Protein AF-A0A9Q1FWW4-F1 (afdb_monomer_lite)

pLDDT: mean 77.22, std 14.92, range [33.72, 97.06]

Foldseek 3Di:
DDPPDPDDPVVVLVVVVVVVVVCCVVCCVPHVPDDPDPVVVVVVVVVVVVVLVVVLVLLLLVVQDVCSLDPNPDDVVVVVVVVVVSVVVVVVLCPDPVSVCVSQNPLQGWDADPVVRDIDHHCSVVDPSSNVDPPPPPDPPDDDPVRVVVVVVVVVCCVPVVPDPCPVVVVVVVVVVVVD

Organism: Synaphobranchus kaupii (NCBI:txid118154)

InterPro domains:
  IPR027806 Harbinger transposase-derived nuclease domain [PF13359] (46-91)

Structure (mmCIF, N/CA/C/O backbone):
data_AF-A0A9Q1FWW4-F1
#
_entry.id   AF-A0A9Q1FWW4-F1
#
loop_
_atom_site.group_PDB
_atom_site.id
_atom_site.type_symbol
_atom_site.label_atom_id
_atom_site.label_alt_id
_atom_site.label_comp_id
_atom_site.label_asym_id
_atom_site.label_entity_id
_atom_site.label_seq_id
_atom_site.pdbx_PDB_ins_code
_atom_site.Cartn_x
_atom_site.Cartn_y
_atom_site.Cartn_z
_atom_site.occupancy
_atom_site.B_iso_or_equiv
_atom_site.auth_seq_id
_atom_site.auth_comp_id
_atom_site.auth_asym_id
_atom_site.auth_atom_id
_atom_site.pdbx_PDB_model_num
ATOM 1 N N . MET A 1 1 ? -33.427 4.296 -0.528 1.00 38.09 1 MET A N 1
ATOM 2 C CA . MET A 1 1 ? -33.878 2.890 -0.579 1.00 38.09 1 MET A CA 1
ATOM 3 C C . MET A 1 1 ? -33.812 2.357 0.836 1.00 38.09 1 MET A C 1
ATOM 5 O O . MET A 1 1 ? -32.730 2.026 1.298 1.00 38.09 1 MET A O 1
ATOM 9 N N . GLU A 1 2 ? -34.942 2.409 1.535 1.00 44.31 2 GLU A N 1
ATOM 10 C CA . GLU A 1 2 ? -35.113 1.896 2.896 1.00 44.31 2 GLU A CA 1
ATOM 11 C C . GLU A 1 2 ? -35.183 0.366 2.791 1.00 44.31 2 GLU A C 1
ATOM 13 O O . GLU A 1 2 ? -36.072 -0.167 2.124 1.00 44.31 2 GLU A O 1
ATOM 18 N N . TYR A 1 3 ? -34.219 -0.360 3.360 1.00 51.00 3 TYR A N 1
ATOM 19 C CA . TYR A 1 3 ? -34.360 -1.809 3.466 1.00 51.00 3 TYR A CA 1
ATOM 20 C C . TYR A 1 3 ? -35.488 -2.077 4.461 1.00 51.00 3 TYR A C 1
ATOM 22 O O . TYR A 1 3 ? -35.358 -1.833 5.659 1.00 51.00 3 TYR A O 1
ATOM 30 N N . MET A 1 4 ? -36.626 -2.545 3.948 1.00 48.25 4 MET A N 1
ATOM 31 C CA . MET A 1 4 ? -37.790 -2.910 4.747 1.00 48.25 4 MET A CA 1
ATOM 32 C C . MET A 1 4 ? -37.489 -4.232 5.462 1.00 48.25 4 MET A C 1
ATOM 34 O O . MET A 1 4 ? -37.920 -5.310 5.049 1.00 48.25 4 MET A O 1
ATOM 38 N N . PHE A 1 5 ? -36.663 -4.173 6.506 1.00 56.81 5 PHE A N 1
ATOM 39 C CA . PHE A 1 5 ? -36.435 -5.316 7.374 1.00 56.81 5 PHE A CA 1
ATOM 40 C C . PHE A 1 5 ? -37.799 -5.749 7.922 1.00 56.81 5 PHE A C 1
ATOM 42 O O . PHE A 1 5 ? -38.520 -4.949 8.515 1.00 56.81 5 PHE A O 1
ATOM 49 N N . ARG A 1 6 ? -38.173 -7.020 7.727 1.00 69.31 6 ARG A N 1
ATOM 50 C CA . ARG A 1 6 ? -39.436 -7.607 8.226 1.00 69.31 6 ARG A CA 1
ATOM 51 C C . ARG A 1 6 ? -39.466 -7.755 9.759 1.00 69.31 6 ARG A C 1
ATOM 53 O O . ARG A 1 6 ? -40.138 -8.627 10.296 1.00 69.31 6 ARG A O 1
ATOM 60 N N . VAL A 1 7 ? -38.680 -6.948 10.464 1.00 68.75 7 VAL A N 1
ATOM 61 C CA . VAL A 1 7 ? -38.359 -7.062 11.881 1.00 68.75 7 VAL A CA 1
ATOM 62 C C . VAL A 1 7 ? -38.308 -5.650 12.460 1.00 68.75 7 VAL A C 1
ATOM 64 O O . VAL A 1 7 ? -37.803 -4.729 11.820 1.00 68.75 7 VAL A O 1
ATOM 67 N N . SER A 1 8 ? -38.847 -5.460 13.666 1.00 74.62 8 SER A N 1
ATOM 68 C CA . SER A 1 8 ? -38.884 -4.136 14.297 1.00 74.62 8 SER A CA 1
ATOM 69 C C . SER A 1 8 ? -37.469 -3.583 14.530 1.00 74.62 8 SER A C 1
ATOM 71 O O . SER A 1 8 ? -36.550 -4.337 14.858 1.00 74.62 8 SER A O 1
ATOM 73 N N . ARG A 1 9 ? -37.292 -2.255 14.442 1.00 65.81 9 ARG A N 1
ATOM 74 C CA . ARG A 1 9 ? -36.001 -1.582 14.722 1.00 65.81 9 ARG A CA 1
ATOM 75 C C . ARG A 1 9 ? -35.434 -1.961 16.097 1.00 65.81 9 ARG A C 1
ATOM 77 O O . ARG A 1 9 ? -34.230 -2.141 16.250 1.00 65.81 9 ARG A O 1
ATOM 84 N N . HIS A 1 10 ? -36.310 -2.151 17.082 1.00 71.06 10 HIS A N 1
ATOM 85 C CA . HIS A 1 10 ? -35.933 -2.547 18.437 1.00 71.06 10 HIS A CA 1
ATOM 86 C C . HIS A 1 10 ? -35.372 -3.978 18.492 1.00 71.06 10 HIS A C 1
ATOM 88 O O . HIS A 1 10 ? -34.353 -4.236 19.130 1.00 71.06 10 HIS A O 1
ATOM 94 N N . SER A 1 11 ? -36.003 -4.909 17.775 1.00 75.31 11 SER A N 1
ATOM 95 C CA . SER A 1 11 ? -35.532 -6.290 17.642 1.00 75.31 11 SER A CA 1
ATOM 96 C C . SER A 1 11 ? -34.210 -6.366 16.873 1.00 75.31 11 SER A C 1
ATOM 98 O O . SER A 1 11 ? -33.318 -7.102 17.281 1.00 75.31 11 SER A O 1
ATOM 100 N N . ILE A 1 12 ? -34.047 -5.562 15.817 1.00 73.44 12 ILE A N 1
ATOM 101 C CA . ILE A 1 12 ? -32.782 -5.459 15.072 1.00 73.44 12 ILE A CA 1
ATOM 102 C C . ILE A 1 12 ? -31.656 -4.991 15.996 1.00 73.44 12 ILE A C 1
ATOM 104 O O . ILE A 1 12 ? -30.593 -5.603 16.009 1.00 73.44 12 ILE A O 1
ATOM 108 N N . SER A 1 13 ? -31.900 -3.963 16.814 1.00 74.31 13 SER A N 1
ATOM 109 C CA . SER A 1 13 ? -30.914 -3.466 17.781 1.00 74.31 13 SER A CA 1
ATOM 110 C C . SER A 1 13 ? -30.439 -4.567 18.739 1.00 74.31 13 SER A C 1
ATOM 112 O O . SER A 1 13 ? -29.235 -4.766 18.910 1.00 74.31 13 SER A O 1
ATOM 114 N N . LYS A 1 14 ? -31.368 -5.365 19.289 1.00 76.56 14 LYS A N 1
ATOM 115 C CA . LYS A 1 14 ? -31.018 -6.508 20.151 1.00 76.56 14 LYS A CA 1
ATOM 116 C C . LYS A 1 14 ? -30.206 -7.571 19.413 1.00 76.56 14 LYS A C 1
ATOM 118 O O . LYS A 1 14 ? -29.163 -7.976 19.917 1.00 76.56 14 LYS A O 1
ATOM 123 N N . ILE A 1 15 ? -30.641 -7.970 18.217 1.00 81.69 15 ILE A N 1
ATOM 124 C CA . ILE A 1 15 ? -29.955 -8.987 17.406 1.00 81.69 15 ILE A CA 1
ATOM 125 C C . ILE A 1 15 ? -28.525 -8.544 17.081 1.00 81.69 15 ILE A C 1
ATOM 127 O O . ILE A 1 15 ? -27.586 -9.317 17.264 1.00 81.69 15 ILE A O 1
ATOM 131 N N . VAL A 1 16 ? -28.335 -7.296 16.640 1.00 77.88 16 VAL A N 1
ATOM 132 C CA . VAL A 1 16 ? -27.003 -6.754 16.333 1.00 77.88 16 VAL A CA 1
ATOM 133 C C . VAL A 1 16 ? -26.121 -6.743 17.580 1.00 77.88 16 VAL A C 1
ATOM 135 O O . VAL A 1 16 ? -24.959 -7.146 17.500 1.00 77.88 16 VAL A O 1
ATOM 138 N N . LEU A 1 17 ? -26.654 -6.336 18.737 1.00 76.00 17 LEU A N 1
ATOM 139 C CA . LEU A 1 17 ? -25.887 -6.291 19.981 1.00 76.00 17 LEU A CA 1
ATOM 140 C C . LEU A 1 17 ? -25.474 -7.693 20.451 1.00 76.00 17 LEU A C 1
ATOM 142 O O . LEU A 1 17 ? -24.321 -7.901 20.828 1.00 76.00 17 LEU A O 1
ATOM 146 N N . GLU A 1 18 ? -26.392 -8.658 20.425 1.00 84.75 18 GLU A N 1
ATOM 147 C CA . GLU A 1 18 ? -26.121 -10.044 20.822 1.00 84.75 18 GLU A CA 1
ATOM 148 C C . GLU A 1 18 ? -25.120 -10.714 19.882 1.00 84.75 18 GLU A C 1
ATOM 150 O O . GLU A 1 18 ? -24.143 -11.309 20.342 1.00 84.75 18 GLU A O 1
ATOM 155 N N . THR A 1 19 ? -25.299 -10.532 18.573 1.00 86.25 19 THR A N 1
ATOM 156 C CA . THR A 1 19 ? -24.385 -11.066 17.557 1.00 86.25 19 THR A CA 1
ATOM 157 C C . THR A 1 19 ? -22.999 -10.442 17.694 1.00 86.25 19 THR A C 1
ATOM 159 O O . THR A 1 19 ? -22.005 -11.160 17.688 1.00 86.25 19 THR A O 1
ATOM 162 N N . SER A 1 20 ? -22.906 -9.124 17.906 1.00 80.38 20 SER A N 1
ATOM 163 C CA . SER A 1 20 ? -21.616 -8.445 18.103 1.00 80.38 20 SER A CA 1
ATOM 164 C C . SER A 1 20 ? -20.902 -8.933 19.364 1.00 80.38 20 SER A C 1
ATOM 166 O O . SER A 1 20 ? -19.697 -9.170 19.332 1.00 80.38 20 SER A O 1
ATOM 168 N N . LYS A 1 21 ? -21.633 -9.151 20.468 1.00 80.50 21 LYS A N 1
ATOM 169 C CA . LYS A 1 21 ? -21.075 -9.728 21.703 1.00 80.50 21 LYS A CA 1
ATOM 170 C C . LYS A 1 21 ? -20.579 -11.159 21.494 1.00 80.50 21 LYS A C 1
ATOM 172 O O . LYS A 1 21 ? -19.512 -11.506 21.998 1.00 80.50 21 LYS A O 1
ATOM 177 N N . ALA A 1 22 ? -21.340 -11.983 20.775 1.00 86.44 22 ALA A N 1
ATOM 178 C CA . ALA A 1 22 ? -20.964 -13.361 20.466 1.00 86.44 22 ALA A CA 1
ATOM 179 C C . ALA A 1 22 ? -19.718 -13.417 19.567 1.00 86.44 22 ALA A C 1
ATOM 181 O O . ALA A 1 22 ? -18.782 -14.164 19.859 1.00 86.44 22 ALA A O 1
ATOM 182 N N . LEU A 1 23 ? -19.670 -12.571 18.533 1.00 83.50 23 LEU A N 1
ATOM 183 C CA . LEU A 1 23 ? -18.508 -12.417 17.659 1.00 83.50 23 LEU A CA 1
ATOM 184 C C . LEU A 1 23 ? -17.279 -11.960 18.441 1.00 83.50 23 LEU A C 1
ATOM 186 O O . LEU A 1 23 ? -16.222 -12.566 18.304 1.00 83.50 23 LEU A O 1
ATOM 190 N N . TYR A 1 24 ? -17.417 -10.946 19.299 1.00 81.75 24 TYR A N 1
ATOM 191 C CA . TYR A 1 24 ? -16.313 -10.464 20.126 1.00 81.75 24 TYR A CA 1
ATOM 192 C C . TYR A 1 24 ? -15.762 -11.580 21.016 1.00 81.75 24 TYR A C 1
ATOM 194 O O . TYR A 1 24 ? -14.574 -11.865 20.965 1.00 81.75 24 TYR A O 1
ATOM 202 N N . LYS A 1 25 ? -16.615 -12.285 21.766 1.00 84.25 25 LYS A N 1
ATOM 203 C CA . LYS A 1 25 ? -16.169 -13.395 22.626 1.00 84.25 25 LYS A CA 1
ATOM 204 C C . LYS A 1 25 ? -15.450 -14.503 21.856 1.00 84.25 25 LYS A C 1
ATOM 206 O O . LYS A 1 25 ? -14.500 -15.070 22.378 1.00 84.25 25 LYS A O 1
ATOM 211 N N . SER A 1 26 ? -15.916 -14.810 20.647 1.00 87.38 26 SER A N 1
ATOM 212 C CA . SER A 1 26 ? -15.386 -15.924 19.853 1.00 87.38 26 SER A CA 1
ATOM 213 C C . SER A 1 26 ? -14.097 -15.561 19.115 1.00 87.38 26 SER A C 1
ATOM 215 O O . SER A 1 26 ? -13.232 -16.410 18.958 1.00 87.38 26 SER A O 1
ATOM 217 N N . LEU A 1 27 ? -13.964 -14.314 18.651 1.00 85.88 27 LEU A N 1
ATOM 218 C CA . LEU A 1 27 ? -12.875 -13.890 17.762 1.00 85.88 27 LEU A CA 1
ATOM 219 C C . LEU A 1 27 ? -11.818 -13.016 18.448 1.00 85.88 27 LEU A C 1
ATOM 221 O O . LEU A 1 27 ? -10.748 -12.805 17.878 1.00 85.88 27 LEU A O 1
ATOM 225 N N . GLN A 1 28 ? -12.081 -12.487 19.645 1.00 81.19 28 GLN A N 1
ATOM 226 C CA . GLN A 1 28 ? -11.128 -11.642 20.375 1.00 81.19 28 GLN A CA 1
ATOM 227 C C . GLN A 1 28 ? -9.791 -12.320 20.706 1.00 81.19 28 GLN A C 1
ATOM 229 O O . GLN A 1 28 ? -8.770 -11.653 20.519 1.00 81.19 28 GLN A O 1
ATOM 234 N N . PRO A 1 29 ? -9.738 -13.606 21.099 1.00 79.75 29 PRO A N 1
ATOM 235 C CA . PRO A 1 29 ? -8.467 -14.262 21.405 1.00 79.75 29 PRO A CA 1
ATOM 236 C C . PRO A 1 29 ? -7.539 -14.386 20.190 1.00 79.75 29 PRO A C 1
ATOM 238 O O . PRO A 1 29 ? -6.329 -14.193 20.318 1.00 79.75 29 PRO A O 1
ATOM 241 N N . ASP A 1 30 ? -8.110 -14.655 19.013 1.00 80.44 30 ASP A N 1
ATOM 242 C CA . ASP A 1 30 ? -7.349 -15.049 17.823 1.00 80.44 30 ASP A CA 1
ATOM 243 C C . ASP A 1 30 ? -7.172 -13.907 16.808 1.00 80.44 30 ASP A C 1
ATOM 245 O O . ASP A 1 30 ? -6.113 -13.790 16.190 1.00 80.44 30 ASP A O 1
ATOM 249 N N . TYR A 1 31 ? -8.179 -13.038 16.647 1.00 72.56 31 TYR A N 1
ATOM 250 C CA . TYR A 1 31 ? -8.254 -12.082 15.530 1.00 72.56 31 TYR A CA 1
ATOM 251 C C . TYR A 1 31 ? -8.536 -10.627 15.929 1.00 72.56 31 TYR A C 1
ATOM 253 O O . TYR A 1 31 ? -8.164 -9.723 15.183 1.00 72.56 31 TYR A O 1
ATOM 261 N N . LEU A 1 32 ? -9.181 -10.371 17.074 1.00 72.94 32 LEU A N 1
ATOM 262 C CA . LEU A 1 32 ? -9.525 -9.015 17.539 1.00 72.94 32 LEU A CA 1
ATOM 263 C C . LEU A 1 32 ? -8.763 -8.628 18.812 1.00 72.94 32 LEU A C 1
ATOM 265 O O . LEU A 1 32 ? -9.333 -8.010 19.713 1.00 72.94 32 LEU A O 1
ATOM 269 N N . LYS A 1 33 ? -7.475 -8.982 18.901 1.00 74.81 33 LYS A N 1
ATOM 270 C CA . LYS A 1 33 ? -6.611 -8.490 19.981 1.00 74.81 33 LYS A CA 1
ATOM 271 C C . LYS A 1 33 ? -6.560 -6.968 19.910 1.00 74.81 33 LYS A C 1
ATOM 273 O O . LYS A 1 33 ? -5.981 -6.407 18.983 1.00 74.81 33 LYS A O 1
ATOM 278 N N . VAL A 1 34 ? -7.203 -6.316 20.873 1.00 75.25 34 VAL A N 1
ATOM 279 C CA . VAL A 1 34 ? -7.144 -4.863 21.026 1.00 75.25 34 VAL A CA 1
ATOM 280 C C . VAL A 1 34 ? -5.778 -4.544 21.627 1.00 75.25 34 VAL A C 1
ATOM 282 O O . VAL A 1 34 ? -5.499 -5.045 22.719 1.00 75.25 34 VAL A O 1
ATOM 285 N N . PRO A 1 35 ? -4.928 -3.767 20.937 1.00 82.62 35 PRO A N 1
ATOM 286 C CA . PRO A 1 35 ? -3.658 -3.345 21.500 1.00 82.62 35 PRO A CA 1
ATOM 287 C C . PRO A 1 35 ? -3.915 -2.588 22.805 1.00 82.62 35 PRO A C 1
ATOM 289 O O . PRO A 1 35 ? -4.723 -1.657 22.843 1.00 82.62 35 PRO A O 1
ATOM 292 N N . SER A 1 36 ? -3.276 -3.017 23.887 1.00 81.44 36 SER A N 1
ATOM 293 C CA . SER A 1 36 ? -3.460 -2.414 25.213 1.00 81.44 36 SER A CA 1
ATOM 294 C C . SER A 1 36 ? -2.360 -1.412 25.546 1.00 81.44 36 SER A C 1
ATOM 296 O O . SER A 1 36 ? -2.483 -0.658 26.506 1.00 81.44 36 SER A O 1
ATOM 298 N N . THR A 1 37 ? -1.295 -1.381 24.741 1.00 88.62 37 THR A N 1
ATOM 299 C CA . THR A 1 37 ? -0.149 -0.490 24.928 1.00 88.62 37 THR A CA 1
ATOM 300 C C . THR A 1 37 ? 0.072 0.393 23.705 1.00 88.62 37 THR A C 1
ATOM 302 O O . THR A 1 37 ? -0.159 -0.019 22.565 1.00 88.62 37 THR A O 1
ATOM 305 N N . ALA A 1 38 ? 0.574 1.610 23.930 1.00 85.06 38 ALA A N 1
ATOM 306 C CA . ALA A 1 38 ? 0.935 2.531 22.852 1.00 85.06 38 ALA A CA 1
ATOM 307 C C . ALA A 1 38 ? 1.935 1.904 21.860 1.00 85.06 38 ALA A C 1
ATOM 309 O O . ALA A 1 38 ? 1.837 2.114 20.653 1.00 85.06 38 ALA A O 1
ATOM 310 N N . ASP A 1 39 ? 2.859 1.080 22.356 1.00 87.56 39 ASP A N 1
ATOM 311 C CA . ASP A 1 39 ? 3.886 0.416 21.551 1.00 87.56 39 ASP A CA 1
ATO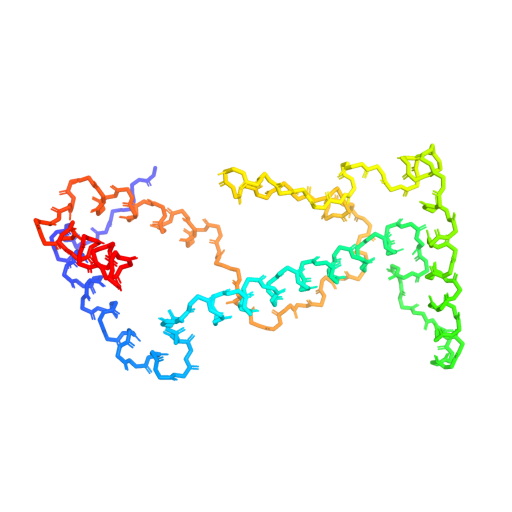M 312 C C . ASP A 1 39 ? 3.288 -0.633 20.589 1.00 87.56 39 ASP A C 1
ATOM 314 O O . ASP A 1 39 ? 3.686 -0.740 19.426 1.00 87.56 39 ASP A O 1
ATOM 318 N N . GLU A 1 40 ? 2.269 -1.380 21.028 1.00 86.25 40 GLU A N 1
ATOM 319 C CA . GLU A 1 40 ? 1.523 -2.303 20.164 1.00 86.25 40 GLU A CA 1
ATOM 320 C C . GLU A 1 40 ? 0.699 -1.562 19.103 1.00 86.25 40 GLU A C 1
ATOM 322 O O . GLU A 1 40 ? 0.683 -1.978 17.940 1.00 86.25 40 GLU A O 1
ATOM 327 N N . TRP A 1 41 ? 0.068 -0.440 19.466 1.00 84.75 41 TRP A N 1
ATOM 328 C CA . TRP A 1 41 ? -0.625 0.429 18.509 1.00 84.75 41 TRP A CA 1
ATOM 329 C C . TRP A 1 41 ? 0.328 0.958 17.434 1.00 84.75 41 TRP A C 1
ATOM 331 O O . TRP A 1 41 ? 0.012 0.901 16.244 1.00 84.75 41 TRP A O 1
ATOM 341 N N . GLN A 1 42 ? 1.523 1.404 17.828 1.00 84.69 42 GLN A N 1
ATOM 342 C CA . GLN A 1 42 ? 2.551 1.867 16.895 1.00 84.69 42 GLN A CA 1
ATOM 343 C C . GLN A 1 42 ? 3.031 0.748 15.966 1.00 84.69 42 GLN A C 1
ATOM 345 O O . GLN A 1 42 ? 3.151 0.959 14.755 1.00 84.69 42 GLN A O 1
ATOM 350 N N . LYS A 1 43 ? 3.260 -0.459 16.497 1.00 87.38 43 LYS A N 1
ATOM 351 C CA . LYS A 1 43 ? 3.630 -1.638 15.695 1.00 87.38 43 LYS A CA 1
ATOM 352 C C . LYS A 1 43 ? 2.559 -1.977 14.663 1.00 87.38 43 LYS A C 1
ATOM 354 O O . LYS A 1 43 ? 2.882 -2.202 13.495 1.00 87.38 43 LYS A O 1
ATOM 359 N N . LEU A 1 44 ? 1.293 -1.972 15.070 1.00 85.00 44 LEU A N 1
ATOM 360 C CA . LEU A 1 44 ? 0.168 -2.247 14.184 1.00 85.00 44 LEU A CA 1
ATOM 361 C C . LEU A 1 44 ? 0.044 -1.182 13.084 1.00 85.00 44 LEU A C 1
ATOM 363 O O . LEU A 1 44 ? -0.036 -1.522 11.902 1.00 85.00 44 LEU A O 1
ATOM 367 N N . ALA A 1 45 ? 0.096 0.101 13.451 1.00 84.56 45 ALA A N 1
ATOM 368 C CA . ALA A 1 45 ? 0.057 1.213 12.503 1.00 84.56 45 ALA A CA 1
ATOM 369 C C . ALA A 1 45 ? 1.211 1.136 11.490 1.00 84.56 45 ALA A C 1
ATOM 371 O O . ALA A 1 45 ? 1.005 1.293 10.282 1.00 84.56 45 ALA A O 1
ATOM 372 N N . LYS A 1 46 ? 2.422 0.811 11.961 1.00 85.75 46 LYS A N 1
ATOM 373 C CA . LYS A 1 46 ? 3.582 0.578 11.097 1.00 85.75 46 LYS A CA 1
ATOM 374 C C . LYS A 1 46 ? 3.342 -0.570 10.117 1.00 85.75 46 LYS A C 1
ATOM 376 O O . LYS A 1 46 ? 3.616 -0.401 8.933 1.00 85.75 46 LYS A O 1
ATOM 381 N N . ALA A 1 47 ? 2.793 -1.698 10.564 1.00 83.94 47 ALA A N 1
ATOM 382 C CA . ALA A 1 47 ? 2.505 -2.834 9.689 1.00 83.94 47 ALA A CA 1
ATOM 383 C C . ALA A 1 47 ? 1.509 -2.476 8.568 1.00 83.94 47 ALA A C 1
ATOM 385 O O . ALA A 1 47 ? 1.721 -2.836 7.406 1.00 83.94 47 ALA A O 1
ATOM 386 N N . PHE A 1 48 ? 0.454 -1.716 8.884 1.00 83.88 48 PHE A N 1
ATOM 387 C CA . PHE A 1 48 ? -0.478 -1.204 7.873 1.00 83.88 48 PHE A CA 1
ATOM 388 C C . PHE A 1 48 ? 0.212 -0.267 6.875 1.00 83.88 48 PHE A C 1
ATOM 390 O O . PHE A 1 48 ? 0.030 -0.411 5.662 1.00 83.88 48 PHE A O 1
ATOM 397 N N . LYS A 1 49 ? 1.049 0.654 7.365 1.00 82.94 49 LYS A N 1
ATOM 398 C CA . LYS A 1 49 ? 1.814 1.582 6.523 1.00 82.94 49 LYS A CA 1
ATOM 399 C C . LYS A 1 49 ? 2.803 0.858 5.609 1.00 82.94 49 LYS A C 1
ATOM 401 O O . LYS A 1 49 ? 2.898 1.196 4.428 1.00 82.94 49 LYS A O 1
ATOM 406 N N . ASP A 1 50 ? 3.513 -0.140 6.122 1.00 84.75 50 ASP A N 1
ATOM 407 C CA . ASP A 1 50 ? 4.489 -0.922 5.362 1.00 84.75 50 ASP A CA 1
ATOM 408 C C . ASP A 1 50 ? 3.794 -1.704 4.231 1.00 84.75 50 ASP A C 1
ATOM 410 O O . ASP A 1 50 ? 4.266 -1.695 3.092 1.00 84.75 50 ASP A O 1
ATOM 414 N N . ARG A 1 51 ? 2.612 -2.283 4.494 1.00 83.56 51 ARG A N 1
ATOM 415 C CA . ARG A 1 51 ? 1.786 -2.928 3.459 1.00 83.56 51 ARG A CA 1
ATOM 416 C C . ARG A 1 51 ? 1.309 -1.945 2.390 1.00 83.56 51 ARG A C 1
ATOM 418 O O . ARG A 1 51 ? 1.424 -2.230 1.203 1.00 83.56 51 ARG A O 1
ATOM 425 N N . ARG A 1 52 ? 0.800 -0.775 2.784 1.00 82.81 52 ARG A N 1
ATOM 426 C CA . ARG A 1 52 ? 0.385 0.254 1.815 1.00 82.81 52 ARG A CA 1
ATOM 427 C C . ARG A 1 52 ? 1.571 0.703 0.959 1.00 82.81 52 ARG A C 1
ATOM 429 O O . ARG A 1 52 ? 1.439 0.879 -0.249 1.00 82.81 52 ARG A O 1
ATOM 436 N N . THR A 1 53 ? 2.744 0.851 1.569 1.00 85.62 53 THR A N 1
ATOM 437 C CA . THR A 1 53 ? 3.974 1.254 0.875 1.00 85.62 53 THR A CA 1
ATOM 438 C C . THR A 1 53 ? 4.408 0.209 -0.154 1.00 85.62 53 THR A C 1
ATOM 440 O O . THR A 1 53 ? 4.768 0.579 -1.271 1.00 85.62 53 THR A O 1
ATOM 443 N N . SER A 1 54 ? 4.337 -1.085 0.178 1.00 83.94 54 SER A N 1
ATOM 444 C CA . SER A 1 54 ? 4.691 -2.151 -0.766 1.00 83.94 54 SER A CA 1
ATOM 445 C C . SER A 1 54 ? 3.713 -2.230 -1.940 1.00 83.94 54 SER A C 1
ATOM 447 O O . SER A 1 54 ? 4.155 -2.294 -3.086 1.00 83.94 54 SER A O 1
ATOM 449 N N . GLU A 1 55 ? 2.404 -2.126 -1.691 1.00 85.12 55 GLU A N 1
ATOM 450 C CA . GLU A 1 55 ? 1.384 -2.068 -2.747 1.00 85.12 55 GLU A CA 1
ATOM 451 C C . GLU A 1 55 ? 1.618 -0.883 -3.700 1.00 85.12 55 GLU A C 1
ATOM 453 O O . GLU A 1 55 ? 1.633 -1.071 -4.918 1.00 85.12 55 GLU A O 1
ATOM 458 N N . ASN A 1 56 ? 1.896 0.314 -3.164 1.00 85.00 56 ASN A N 1
ATOM 459 C CA . ASN A 1 56 ? 2.248 1.485 -3.975 1.00 85.00 56 ASN A CA 1
ATOM 460 C C . ASN A 1 56 ? 3.499 1.256 -4.819 1.00 85.00 56 ASN A C 1
ATOM 462 O O . ASN A 1 56 ? 3.508 1.589 -6.002 1.00 85.00 56 ASN A O 1
ATOM 466 N N . ALA A 1 57 ? 4.558 0.687 -4.239 1.00 86.44 57 ALA A N 1
ATOM 467 C CA . ALA A 1 57 ? 5.795 0.434 -4.966 1.00 86.44 57 ALA A CA 1
ATOM 468 C C . ALA A 1 57 ? 5.553 -0.483 -6.175 1.00 86.44 57 ALA A C 1
ATOM 470 O O . ALA A 1 57 ? 5.971 -0.152 -7.286 1.00 86.44 57 ALA A O 1
ATOM 471 N N . PHE A 1 58 ? 4.825 -1.589 -5.991 1.00 86.38 58 PHE A N 1
ATOM 472 C CA . PHE A 1 58 ? 4.480 -2.494 -7.089 1.00 86.38 58 PHE A CA 1
ATOM 473 C C . PHE A 1 58 ? 3.573 -1.836 -8.129 1.00 86.38 58 PHE A C 1
ATOM 475 O O . PHE A 1 58 ? 3.835 -1.966 -9.323 1.00 86.38 58 PHE A O 1
ATOM 482 N N . GLY A 1 59 ? 2.556 -1.090 -7.695 1.00 85.94 59 GLY A N 1
ATOM 483 C CA . GLY A 1 59 ? 1.653 -0.363 -8.584 1.00 85.94 59 GLY A CA 1
ATOM 484 C C . GLY A 1 59 ? 2.366 0.675 -9.451 1.00 85.94 59 GLY A C 1
ATOM 485 O O . GLY A 1 59 ? 2.164 0.733 -10.666 1.00 85.94 59 GLY A O 1
ATOM 486 N N . ILE A 1 60 ? 3.277 1.446 -8.853 1.00 88.31 60 ILE A N 1
ATOM 487 C CA . ILE A 1 60 ? 4.103 2.435 -9.553 1.00 88.31 60 ILE A CA 1
ATOM 488 C C . ILE A 1 60 ? 5.079 1.745 -10.508 1.00 88.31 60 ILE A C 1
ATOM 490 O O . ILE A 1 60 ? 5.179 2.162 -11.664 1.00 88.31 60 ILE A O 1
ATOM 494 N N . LEU A 1 61 ? 5.775 0.685 -10.068 1.00 89.31 61 LEU A N 1
ATOM 495 C CA . LEU A 1 61 ? 6.683 -0.077 -10.933 1.00 89.31 61 LEU A CA 1
ATOM 496 C C . LEU A 1 61 ? 5.918 -0.654 -12.138 1.00 89.31 61 LEU A C 1
ATOM 498 O O . LEU A 1 61 ? 6.340 -0.474 -13.277 1.00 89.31 61 LEU A O 1
ATOM 502 N N . ALA A 1 62 ? 4.763 -1.283 -11.923 1.00 87.06 62 ALA A N 1
ATOM 503 C CA . ALA A 1 62 ? 3.937 -1.810 -13.007 1.00 87.06 62 ALA A CA 1
ATOM 504 C C . ALA A 1 62 ? 3.394 -0.706 -13.919 1.00 87.06 62 ALA A C 1
ATOM 506 O O . ALA A 1 62 ? 3.262 -0.907 -15.126 1.00 87.06 62 ALA A O 1
ATOM 507 N N . THR A 1 63 ? 3.112 0.479 -13.378 1.00 86.19 63 THR A N 1
ATOM 508 C CA . THR A 1 63 ? 2.636 1.611 -14.178 1.00 86.19 63 THR A CA 1
ATOM 509 C C . THR A 1 63 ? 3.723 2.206 -15.059 1.00 86.19 63 THR A C 1
ATOM 511 O O . THR A 1 63 ? 3.472 2.527 -16.218 1.00 86.19 63 THR A O 1
ATOM 514 N N . ARG A 1 64 ? 4.948 2.311 -14.543 1.00 88.69 64 ARG A N 1
ATOM 515 C CA . ARG A 1 64 ? 6.079 2.896 -15.271 1.00 88.69 64 ARG A CA 1
ATOM 516 C C . ARG A 1 64 ? 6.772 1.909 -16.200 1.00 88.69 64 ARG A C 1
ATOM 518 O O . ARG A 1 64 ? 7.229 2.306 -17.269 1.00 88.69 64 ARG A O 1
ATOM 525 N N . TRP A 1 65 ? 6.799 0.627 -15.847 1.00 89.31 65 TRP A N 1
ATOM 526 C CA . TRP A 1 65 ? 7.390 -0.425 -16.666 1.00 89.31 65 TRP A CA 1
ATOM 527 C C . TRP A 1 65 ? 6.343 -1.454 -17.071 1.00 89.31 65 TRP A C 1
ATOM 529 O O . TRP A 1 65 ? 6.002 -2.369 -16.321 1.00 89.31 65 TRP A O 1
ATOM 539 N N . ARG A 1 66 ? 5.920 -1.366 -18.338 1.00 84.56 66 ARG A N 1
ATOM 540 C CA . ARG A 1 66 ? 4.973 -2.303 -18.971 1.00 84.56 66 ARG A CA 1
ATOM 541 C C . ARG A 1 66 ? 5.412 -3.769 -18.879 1.00 84.56 66 ARG A C 1
ATOM 543 O O . ARG A 1 66 ? 4.565 -4.651 -18.963 1.00 84.56 66 ARG A O 1
ATOM 550 N N . LEU A 1 67 ? 6.709 -4.026 -18.678 1.00 87.19 67 LEU A N 1
ATOM 551 C CA . LEU A 1 67 ? 7.263 -5.360 -18.438 1.00 87.19 67 LEU A CA 1
ATOM 552 C C . LEU A 1 67 ? 6.546 -6.091 -17.292 1.00 87.19 67 LEU A C 1
ATOM 554 O O . LEU A 1 67 ? 6.244 -7.269 -17.434 1.00 87.19 67 LEU A O 1
ATOM 558 N N . PHE A 1 68 ? 6.232 -5.403 -16.189 1.00 87.75 68 PHE A N 1
ATOM 559 C CA . PHE A 1 68 ? 5.575 -6.022 -15.031 1.00 87.75 68 PHE A CA 1
ATOM 560 C C . PHE A 1 68 ? 4.051 -6.150 -15.186 1.00 87.75 68 PHE A C 1
ATOM 562 O O . PHE A 1 68 ? 3.397 -6.711 -14.313 1.00 87.75 68 PHE A O 1
ATOM 569 N N . ARG A 1 69 ? 3.469 -5.654 -16.289 1.00 81.69 69 ARG A N 1
ATOM 570 C CA . ARG A 1 69 ? 2.025 -5.765 -16.574 1.00 81.69 69 ARG A CA 1
ATOM 571 C C . ARG A 1 69 ? 1.647 -7.063 -17.293 1.00 81.69 69 ARG A C 1
ATOM 573 O O . ARG A 1 69 ? 0.464 -7.313 -17.500 1.00 81.69 69 ARG A O 1
ATOM 580 N N . LYS A 1 70 ? 2.624 -7.866 -17.726 1.00 80.69 70 LYS A N 1
ATOM 581 C CA . LYS A 1 70 ? 2.403 -9.110 -18.475 1.00 80.69 70 LYS A CA 1
ATOM 582 C C . LYS A 1 70 ? 3.204 -10.259 -17.862 1.00 80.69 70 LYS A C 1
ATOM 584 O O . LYS A 1 70 ? 4.247 -10.002 -17.261 1.00 80.69 70 LYS A O 1
ATOM 589 N N . PRO A 1 71 ? 2.760 -11.518 -18.035 1.00 84.88 71 PRO A N 1
ATOM 590 C CA . PRO A 1 71 ? 3.585 -12.673 -17.711 1.00 84.88 71 PRO A CA 1
ATOM 591 C C . PRO A 1 71 ? 4.964 -12.541 -18.363 1.00 84.88 71 PRO A C 1
ATOM 593 O O . PRO A 1 71 ? 5.076 -12.329 -19.572 1.00 84.88 71 PRO A O 1
ATOM 596 N N . ILE A 1 72 ? 6.014 -12.628 -17.550 1.00 89.19 72 ILE A N 1
ATOM 597 C CA . ILE A 1 72 ? 7.383 -12.440 -18.019 1.00 89.19 72 ILE A CA 1
ATOM 598 C C . ILE A 1 72 ? 7.903 -13.799 -18.485 1.00 89.19 72 ILE A C 1
ATOM 600 O O . ILE A 1 72 ? 8.251 -14.649 -17.669 1.00 89.19 72 ILE A O 1
ATOM 604 N N . ALA A 1 73 ? 7.961 -14.003 -19.801 1.00 91.44 73 ALA A N 1
ATOM 605 C CA . ALA A 1 73 ? 8.479 -15.222 -20.427 1.00 91.44 73 ALA A CA 1
ATOM 606 C C . ALA A 1 73 ? 10.023 -15.272 -20.400 1.00 91.44 73 ALA A C 1
ATOM 608 O O . ALA A 1 73 ? 10.679 -15.348 -21.435 1.00 91.44 73 ALA A O 1
ATOM 609 N N . LEU A 1 74 ? 10.615 -15.172 -19.207 1.00 92.88 74 LEU A N 1
ATOM 610 C CA . LEU A 1 74 ? 12.058 -15.251 -18.972 1.00 92.88 74 LEU A CA 1
ATOM 611 C C . LEU A 1 74 ? 12.349 -16.160 -17.778 1.00 92.88 74 LEU A C 1
ATOM 613 O O . LEU A 1 74 ? 11.536 -16.298 -16.867 1.00 92.88 74 LEU A O 1
ATOM 617 N N . HIS A 1 75 ? 13.553 -16.730 -17.744 1.00 96.06 75 HIS A N 1
ATOM 618 C CA . HIS A 1 75 ? 14.013 -17.507 -16.595 1.00 96.06 75 HIS A CA 1
ATOM 619 C C . HIS A 1 75 ? 14.008 -16.650 -15.307 1.00 96.06 75 HIS A C 1
ATOM 621 O O . HIS A 1 75 ? 14.464 -15.500 -15.363 1.00 96.06 75 HIS A O 1
ATOM 627 N N . PRO A 1 76 ? 13.597 -17.182 -14.135 1.00 95.44 76 PRO A N 1
ATOM 628 C CA . PRO A 1 76 ? 13.500 -16.418 -12.884 1.00 95.44 76 PRO A CA 1
ATOM 629 C C . PRO A 1 76 ? 14.767 -15.638 -12.508 1.00 95.44 76 PRO A C 1
ATOM 631 O O . PRO A 1 76 ? 14.688 -14.509 -12.028 1.00 95.44 76 PRO A O 1
ATOM 634 N N . THR A 1 77 ? 15.952 -16.186 -12.798 1.00 96.62 77 THR A N 1
ATOM 635 C CA . THR A 1 77 ? 17.236 -15.488 -12.594 1.00 96.62 77 THR A CA 1
ATOM 636 C C . THR A 1 77 ? 17.315 -14.173 -13.372 1.00 96.62 77 THR A C 1
ATOM 638 O O . THR A 1 77 ? 17.749 -13.163 -12.827 1.00 96.62 77 THR A O 1
ATOM 641 N N . LYS A 1 78 ? 16.863 -14.150 -14.633 1.00 95.12 78 LYS A N 1
ATOM 642 C CA . LYS A 1 78 ? 16.846 -12.930 -15.455 1.00 95.12 78 LYS A CA 1
ATOM 643 C C . LYS A 1 78 ? 15.776 -11.953 -14.976 1.00 95.12 78 LYS A C 1
ATOM 645 O O . LYS A 1 78 ? 16.042 -10.757 -14.927 1.00 95.12 78 LYS A O 1
ATOM 650 N N . VAL A 1 79 ? 14.611 -12.450 -14.554 1.00 94.75 79 VAL A N 1
ATOM 651 C CA . VAL A 1 79 ? 13.551 -11.621 -13.952 1.00 94.75 79 VAL A CA 1
ATOM 652 C C . VAL A 1 79 ? 14.052 -10.919 -12.686 1.00 94.75 79 VAL A C 1
ATOM 654 O O . VAL A 1 79 ? 13.777 -9.735 -12.491 1.00 94.75 79 VAL A O 1
ATOM 657 N N . LYS A 1 80 ? 14.845 -11.607 -11.855 1.00 95.12 80 LYS A N 1
ATOM 658 C CA . LYS A 1 80 ? 15.461 -11.024 -10.655 1.00 95.12 80 LYS A CA 1
ATOM 659 C C . LYS A 1 80 ? 16.390 -9.858 -10.999 1.00 95.12 80 LYS A C 1
ATOM 661 O O . LYS A 1 80 ? 16.280 -8.802 -10.381 1.00 95.12 80 LYS A O 1
ATOM 666 N N . GLU A 1 81 ? 17.263 -10.023 -11.991 1.00 97.06 81 GLU A N 1
ATOM 667 C CA . GLU A 1 81 ? 18.160 -8.948 -12.437 1.00 97.06 81 GLU A CA 1
ATOM 668 C C . GLU A 1 81 ? 17.393 -7.775 -13.064 1.00 97.06 81 GLU A C 1
ATOM 670 O O . GLU A 1 81 ? 17.668 -6.622 -12.740 1.00 97.06 81 GLU A O 1
ATOM 675 N N . LEU A 1 82 ? 16.361 -8.048 -13.869 1.00 94.69 82 LEU A N 1
ATOM 676 C CA . LEU A 1 82 ? 15.480 -7.009 -14.420 1.00 94.69 82 LEU A CA 1
ATOM 677 C C . LEU A 1 82 ? 14.759 -6.220 -13.325 1.00 94.69 82 LEU A C 1
ATOM 679 O O . LEU A 1 82 ? 14.672 -4.997 -13.399 1.00 94.69 82 LEU A O 1
ATOM 683 N N . THR A 1 83 ? 14.281 -6.906 -12.288 1.00 93.88 83 THR A N 1
ATOM 684 C CA . THR A 1 83 ? 13.613 -6.267 -11.147 1.00 93.88 83 THR A CA 1
ATOM 685 C C . THR A 1 83 ? 14.576 -5.347 -10.400 1.00 93.88 83 THR A C 1
ATOM 687 O O . THR A 1 83 ? 14.234 -4.201 -10.120 1.00 93.88 83 THR A O 1
ATOM 690 N N . LYS A 1 84 ? 15.810 -5.798 -10.138 1.00 94.94 84 LYS A N 1
ATOM 691 C CA . LYS A 1 84 ? 16.849 -4.954 -9.527 1.00 94.94 84 LYS A CA 1
ATOM 692 C C . LYS A 1 84 ? 17.177 -3.737 -10.391 1.00 94.94 84 LYS A C 1
ATOM 694 O O . LYS A 1 84 ? 17.275 -2.637 -9.856 1.00 94.94 84 LYS A O 1
ATOM 699 N N . ALA A 1 85 ? 17.316 -3.919 -11.705 1.00 96.00 85 ALA A N 1
ATOM 700 C CA . ALA A 1 85 ? 17.586 -2.827 -12.638 1.00 96.00 85 ALA A CA 1
ATOM 701 C C . ALA A 1 85 ? 16.446 -1.795 -12.649 1.00 96.00 85 ALA A C 1
ATOM 703 O O . ALA A 1 85 ? 16.708 -0.596 -12.580 1.00 96.00 85 ALA A O 1
ATOM 704 N N . ALA A 1 86 ? 15.187 -2.249 -12.649 1.00 94.38 86 ALA A N 1
ATOM 705 C CA . ALA A 1 86 ? 14.024 -1.373 -12.532 1.00 94.38 86 ALA A CA 1
ATOM 706 C C . ALA A 1 86 ? 14.036 -0.588 -11.211 1.00 94.38 86 ALA A C 1
ATOM 708 O O . ALA A 1 86 ? 13.848 0.624 -11.227 1.00 94.38 86 ALA A O 1
ATOM 709 N N . CYS A 1 87 ? 14.338 -1.233 -10.078 1.00 93.62 87 CYS A N 1
ATOM 710 C CA . CYS A 1 87 ? 14.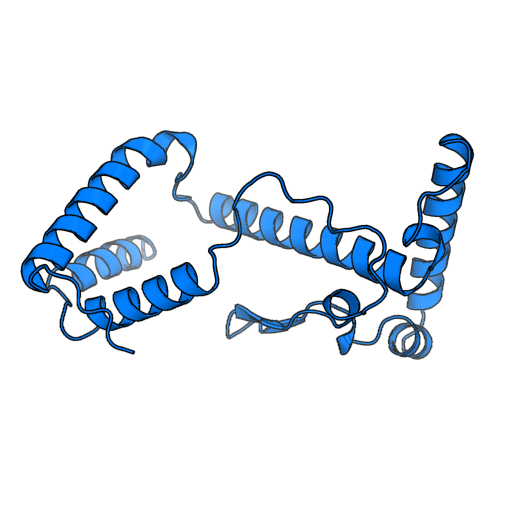478 -0.548 -8.789 1.00 93.62 87 CYS A CA 1
ATOM 711 C C . CYS A 1 87 ? 15.631 0.469 -8.779 1.00 93.62 87 CYS A C 1
ATOM 713 O O . CYS A 1 87 ? 15.472 1.576 -8.268 1.00 93.62 87 CYS A O 1
ATOM 715 N N . ALA A 1 88 ? 16.787 0.132 -9.352 1.00 95.88 88 ALA A N 1
ATOM 716 C CA . ALA A 1 88 ? 17.920 1.051 -9.431 1.00 95.88 88 ALA A CA 1
ATOM 717 C C . ALA A 1 88 ? 17.572 2.287 -10.274 1.00 95.88 88 ALA A C 1
ATOM 719 O O . ALA A 1 88 ? 17.803 3.419 -9.847 1.00 95.88 88 ALA A O 1
ATOM 720 N N . LEU A 1 89 ? 16.934 2.076 -11.429 1.00 94.62 89 LEU A N 1
ATOM 721 C CA . LEU A 1 89 ? 16.479 3.157 -12.297 1.00 94.62 89 LEU A CA 1
ATOM 722 C C . LEU A 1 89 ? 15.357 3.981 -11.648 1.00 94.62 89 LEU A C 1
ATOM 724 O O . LEU A 1 89 ? 15.365 5.202 -11.766 1.00 94.62 89 LEU A O 1
ATOM 728 N N . HIS A 1 90 ? 14.433 3.342 -10.918 1.00 92.69 90 HIS A N 1
ATOM 729 C CA . HIS A 1 90 ? 13.426 4.026 -10.100 1.00 92.69 90 HIS A CA 1
ATOM 730 C C . HIS A 1 90 ? 14.083 5.052 -9.178 1.00 92.69 90 HIS A C 1
ATOM 732 O O . HIS A 1 90 ? 13.681 6.213 -9.138 1.00 92.69 90 HIS A O 1
ATOM 738 N N . ASN A 1 91 ? 15.090 4.595 -8.431 1.00 93.44 91 ASN A N 1
ATOM 739 C CA . ASN A 1 91 ? 15.770 5.395 -7.428 1.00 93.44 91 ASN A CA 1
ATOM 740 C C . ASN A 1 91 ? 16.514 6.555 -8.085 1.00 93.44 91 ASN A C 1
ATOM 742 O O . ASN A 1 91 ? 16.353 7.689 -7.648 1.00 93.44 91 ASN A O 1
ATOM 746 N N . PHE A 1 92 ? 17.236 6.281 -9.175 1.00 95.12 92 PHE A N 1
ATOM 747 C CA . PHE A 1 92 ? 17.938 7.299 -9.954 1.00 95.12 92 PHE A CA 1
ATOM 748 C C . PHE A 1 92 ? 16.993 8.383 -10.498 1.00 95.12 92 PHE A C 1
ATOM 750 O O . PHE A 1 92 ? 17.240 9.574 -10.329 1.00 95.12 92 PHE A O 1
ATOM 757 N N . LEU A 1 93 ? 15.859 7.995 -11.091 1.00 93.50 93 LEU A N 1
ATOM 758 C CA . LEU A 1 93 ? 14.877 8.946 -11.630 1.00 93.50 93 LEU A CA 1
ATOM 759 C C . LEU A 1 93 ? 14.204 9.793 -10.542 1.00 93.50 93 LEU A C 1
ATOM 761 O O . LEU A 1 93 ? 13.660 10.858 -10.837 1.00 93.50 93 LEU A O 1
ATOM 765 N N . ARG A 1 94 ? 14.239 9.347 -9.284 1.00 92.75 94 ARG A N 1
ATOM 766 C CA . ARG A 1 94 ? 13.679 10.072 -8.139 1.00 92.75 94 ARG A CA 1
ATOM 767 C C . ARG A 1 94 ? 14.693 10.918 -7.371 1.00 92.75 94 ARG A C 1
ATOM 769 O O . ARG A 1 94 ? 14.272 11.596 -6.429 1.00 92.75 94 ARG A O 1
ATOM 776 N N . THR A 1 95 ? 15.969 10.916 -7.756 1.00 94.12 95 THR A N 1
ATOM 777 C CA . THR A 1 95 ? 17.017 11.691 -7.081 1.00 94.12 95 THR A CA 1
ATOM 778 C C . THR A 1 95 ? 16.705 13.188 -7.119 1.00 94.12 95 THR A C 1
ATOM 780 O O . THR A 1 95 ? 16.536 13.800 -6.063 1.00 94.12 95 THR A O 1
ATOM 783 N N . GLU A 1 96 ? 16.484 13.753 -8.307 1.00 94.06 96 GLU A N 1
ATOM 784 C CA . GLU A 1 96 ? 16.218 15.186 -8.476 1.00 94.06 96 GLU A CA 1
ATOM 785 C C . GLU A 1 96 ? 14.739 15.545 -8.308 1.00 94.06 96 GLU A C 1
ATOM 787 O O . GLU A 1 96 ? 13.842 14.764 -8.626 1.00 94.06 96 GLU A O 1
ATOM 792 N N . THR A 1 97 ? 14.457 16.758 -7.826 1.00 91.25 97 THR A N 1
ATOM 793 C CA . THR A 1 97 ? 13.079 17.205 -7.554 1.00 91.25 97 THR A CA 1
ATOM 794 C C . THR A 1 97 ? 12.222 17.234 -8.820 1.00 91.25 97 THR A C 1
ATOM 796 O O . THR A 1 97 ? 11.108 16.708 -8.816 1.00 91.25 97 THR A O 1
ATOM 799 N N . LEU A 1 98 ? 12.742 17.790 -9.919 1.00 91.31 98 LEU A N 1
ATOM 800 C CA . LEU A 1 98 ? 12.009 17.876 -11.186 1.00 91.31 98 LEU A CA 1
ATOM 801 C C . LEU A 1 98 ? 11.793 16.496 -11.814 1.00 91.31 98 LEU A C 1
ATOM 803 O O . LEU A 1 98 ? 10.671 16.160 -12.195 1.00 91.31 98 LEU A O 1
ATOM 807 N N . SER A 1 99 ? 12.837 15.661 -11.871 1.00 91.81 99 SER A N 1
ATOM 808 C CA . SER A 1 99 ? 12.719 14.311 -12.432 1.00 91.81 99 SER A CA 1
ATOM 809 C C . SER A 1 99 ? 11.748 13.462 -11.616 1.00 91.81 99 SER A C 1
ATOM 811 O O . SER A 1 99 ? 10.910 12.771 -12.190 1.00 91.81 99 SER A O 1
ATOM 813 N N . ARG A 1 100 ? 11.776 13.583 -10.283 1.00 92.62 100 ARG A N 1
ATOM 814 C CA . ARG A 1 100 ? 10.838 12.919 -9.376 1.00 92.62 100 ARG A CA 1
ATOM 815 C C . ARG A 1 100 ? 9.400 13.355 -9.618 1.00 92.62 100 ARG A C 1
ATOM 817 O O . ARG A 1 100 ? 8.535 12.492 -9.636 1.00 92.62 100 ARG A O 1
ATOM 824 N N . GLN A 1 101 ? 9.130 14.645 -9.812 1.00 89.25 101 GLN A N 1
ATOM 825 C CA . GLN A 1 101 ? 7.767 15.134 -10.062 1.00 89.25 101 GLN A CA 1
ATOM 826 C C . GLN A 1 101 ? 7.213 14.647 -11.405 1.00 89.25 101 GLN A C 1
ATOM 828 O O . GLN A 1 101 ? 6.043 14.286 -11.488 1.00 89.25 101 GLN A O 1
ATOM 833 N N . ILE A 1 102 ? 8.053 14.561 -12.438 1.00 89.38 102 ILE A N 1
ATOM 834 C CA . ILE A 1 102 ? 7.659 14.038 -13.755 1.00 89.38 102 ILE A CA 1
ATOM 835 C C . ILE A 1 102 ? 7.468 12.511 -13.693 1.00 89.38 102 ILE A C 1
ATOM 837 O O . ILE A 1 102 ? 6.483 11.949 -14.188 1.00 89.38 102 ILE A O 1
ATOM 841 N N . TYR A 1 103 ? 8.412 11.816 -13.059 1.00 91.19 103 TYR A N 1
ATOM 842 C CA . TYR A 1 103 ? 8.461 10.359 -13.007 1.00 91.19 103 TYR A CA 1
ATOM 843 C C . TYR A 1 103 ? 7.535 9.742 -11.948 1.00 91.19 103 TYR A C 1
ATOM 845 O O . TYR A 1 103 ? 7.077 8.608 -12.073 1.00 91.19 103 TYR A O 1
ATOM 853 N N . THR A 1 104 ? 7.223 10.440 -10.869 1.00 89.50 104 THR A N 1
ATOM 854 C CA . THR A 1 104 ? 6.321 9.966 -9.813 1.00 89.50 104 THR A CA 1
ATOM 855 C C . THR A 1 104 ? 5.585 11.172 -9.224 1.00 89.50 104 THR A C 1
ATOM 857 O O . THR A 1 104 ? 5.909 11.603 -8.114 1.00 89.50 104 THR A O 1
ATOM 860 N N . PRO A 1 105 ? 4.627 11.758 -9.974 1.00 89.69 105 PRO A N 1
ATOM 861 C CA . PRO A 1 105 ? 3.865 12.904 -9.492 1.00 89.69 105 PRO A CA 1
ATOM 862 C C . PRO A 1 105 ? 3.090 12.525 -8.229 1.00 89.69 105 PRO A C 1
ATOM 864 O O . PRO A 1 105 ? 2.783 11.354 -8.009 1.00 89.69 105 PRO A O 1
ATOM 867 N N . CYS A 1 106 ? 2.751 13.514 -7.402 1.00 84.56 106 CYS A N 1
ATOM 868 C CA . CYS A 1 106 ? 2.049 13.278 -6.138 1.00 84.56 106 CYS A CA 1
ATOM 869 C C . CYS A 1 106 ? 0.707 12.557 -6.338 1.00 84.56 106 CYS A C 1
ATOM 871 O O . CYS A 1 106 ? 0.337 11.736 -5.508 1.00 84.56 106 CYS A O 1
ATOM 873 N N . SER A 1 107 ? 0.020 12.793 -7.459 1.00 87.06 107 SER A N 1
ATOM 874 C CA . SER A 1 107 ? -1.214 12.092 -7.832 1.00 87.06 107 SER A CA 1
ATOM 875 C C . SER A 1 107 ? -1.014 10.600 -8.094 1.00 87.06 107 SER A C 1
ATOM 877 O O . SER A 1 107 ? -1.972 9.839 -8.027 1.00 87.06 107 SER A O 1
ATOM 879 N N . LEU A 1 108 ? 0.212 10.164 -8.400 1.00 85.94 108 LEU A N 1
ATOM 880 C CA . LEU A 1 108 ? 0.514 8.760 -8.633 1.00 85.94 108 LEU A CA 1
ATOM 881 C C . LEU A 1 108 ? 0.665 7.986 -7.321 1.00 85.94 108 LEU A C 1
ATOM 883 O O . LEU A 1 108 ? 0.526 6.782 -7.359 1.00 85.94 108 LEU A O 1
ATOM 887 N N . ILE A 1 109 ? 0.948 8.609 -6.179 1.00 86.00 109 ILE A N 1
ATOM 888 C CA . ILE A 1 109 ? 1.197 7.901 -4.909 1.00 86.00 109 ILE A CA 1
ATOM 889 C C . ILE A 1 109 ? -0.024 8.062 -3.999 1.00 86.00 109 ILE A C 1
ATOM 891 O O . ILE A 1 109 ? -0.643 9.123 -4.010 1.00 86.00 109 ILE A O 1
ATOM 895 N N . ASP A 1 110 ? -0.346 7.050 -3.186 1.00 86.31 110 ASP A N 1
ATOM 896 C CA . ASP A 1 110 ? -1.328 7.222 -2.109 1.00 86.31 110 ASP A CA 1
ATOM 897 C C . ASP A 1 110 ? -0.901 8.373 -1.176 1.00 86.31 110 ASP A C 1
ATOM 899 O O . ASP A 1 110 ? 0.226 8.401 -0.667 1.00 86.31 110 ASP A O 1
ATOM 903 N N . GLN A 1 111 ? -1.814 9.308 -0.924 1.00 83.94 111 GLN A N 1
ATOM 904 C CA . GLN A 1 111 ? -1.614 10.421 0.002 1.00 83.94 111 GLN A CA 1
ATOM 905 C C . GLN A 1 111 ? -2.474 10.218 1.238 1.00 83.94 111 GLN A C 1
ATOM 907 O O . GLN A 1 111 ? -3.599 9.741 1.148 1.00 83.94 111 GLN A O 1
ATOM 912 N N . GLU A 1 112 ? -1.951 10.590 2.396 1.00 83.88 112 GLU A N 1
ATOM 913 C CA . GLU A 1 112 ? -2.681 10.546 3.656 1.00 83.88 112 GLU A CA 1
ATOM 914 C C . GLU A 1 112 ? -2.635 11.928 4.286 1.00 83.88 112 GLU A C 1
ATOM 916 O O . GLU A 1 112 ? -1.561 12.506 4.462 1.00 83.88 112 GLU A O 1
ATOM 921 N N . ASP A 1 113 ? -3.809 12.450 4.606 1.00 82.06 113 ASP A N 1
ATOM 922 C CA . ASP A 1 113 ? -3.941 13.630 5.438 1.00 82.06 113 ASP A CA 1
ATOM 923 C C . ASP A 1 113 ? -3.653 13.231 6.890 1.00 82.06 113 ASP A C 1
ATOM 925 O O . ASP A 1 113 ? -4.338 12.394 7.475 1.00 82.06 113 ASP A O 1
ATOM 929 N N . VAL A 1 114 ? -2.606 13.822 7.465 1.00 76.88 114 VAL A N 1
ATOM 930 C CA . VAL A 1 114 ? -2.119 13.495 8.815 1.00 76.88 114 VAL A CA 1
ATOM 931 C C . VAL A 1 114 ? -3.106 13.934 9.904 1.00 76.88 114 VAL A C 1
ATOM 933 O O . VAL A 1 114 ? -3.101 13.370 10.994 1.00 76.88 114 VAL A O 1
ATOM 936 N N . VAL A 1 115 ? -3.949 14.930 9.623 1.00 77.50 115 VAL A N 1
ATOM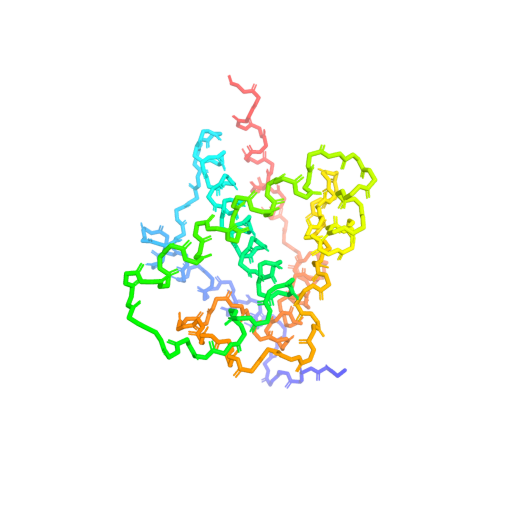 937 C CA . VAL A 1 115 ? -4.908 15.501 10.576 1.00 77.50 115 VAL A CA 1
ATOM 938 C C . VAL A 1 115 ? -6.235 14.751 10.520 1.00 77.50 115 VAL A C 1
ATOM 940 O O . VAL A 1 115 ? -6.804 14.429 11.559 1.00 77.50 115 VAL A O 1
ATOM 943 N N . THR A 1 116 ? -6.735 14.460 9.319 1.00 78.69 116 THR A N 1
ATOM 944 C CA . THR A 1 116 ? -8.037 13.794 9.145 1.00 78.69 116 THR A CA 1
ATOM 945 C C . THR A 1 116 ? -7.931 12.271 9.063 1.00 78.69 116 THR A C 1
ATOM 947 O O . THR A 1 116 ? -8.940 11.577 9.192 1.00 78.69 116 THR A O 1
ATOM 950 N N . GLY A 1 117 ? -6.728 11.733 8.832 1.00 73.00 117 GLY A N 1
ATOM 951 C CA . GLY A 1 117 ? -6.501 10.313 8.551 1.00 73.00 117 GLY A CA 1
ATOM 952 C C . GLY A 1 117 ? -7.096 9.862 7.213 1.00 73.00 117 GLY A C 1
ATOM 953 O O . GLY A 1 117 ? -7.183 8.662 6.940 1.00 73.00 117 GLY A O 1
ATOM 954 N N . GLN A 1 118 ? -7.556 10.799 6.377 1.00 80.06 118 GLN A N 1
ATOM 955 C CA . GLN A 1 118 ? -8.157 10.477 5.094 1.00 80.06 118 GLN A CA 1
ATOM 956 C C . GLN A 1 118 ? -7.070 10.077 4.095 1.00 80.06 118 GLN A C 1
ATOM 958 O O . GLN A 1 118 ? -6.105 10.808 3.870 1.00 80.06 118 GLN A O 1
ATOM 963 N N . VAL A 1 119 ? -7.255 8.917 3.463 1.00 81.62 119 VAL A N 1
ATOM 964 C CA . VAL A 1 119 ? -6.350 8.408 2.430 1.00 81.62 119 VAL A CA 1
ATOM 965 C C . VAL A 1 119 ? -6.936 8.691 1.049 1.00 81.62 119 VAL A C 1
ATOM 967 O O . VAL A 1 119 ? -8.040 8.246 0.734 1.00 81.62 119 VAL A O 1
ATOM 970 N N . THR A 1 120 ? -6.180 9.406 0.222 1.00 85.50 120 THR A N 1
ATOM 971 C CA . THR A 1 120 ? -6.429 9.587 -1.209 1.00 85.50 120 THR A CA 1
ATOM 972 C C . THR A 1 120 ? -5.629 8.541 -1.974 1.00 85.50 120 THR A C 1
ATOM 974 O O . THR A 1 120 ? -4.405 8.485 -1.865 1.00 85.50 120 THR A O 1
ATOM 977 N N . GLU A 1 121 ? -6.318 7.699 -2.739 1.00 86.38 121 GLU A N 1
ATOM 978 C CA . GLU A 1 121 ? -5.692 6.639 -3.531 1.00 86.38 121 GLU A CA 1
ATOM 979 C C . GLU A 1 121 ? -4.883 7.198 -4.713 1.00 86.38 121 GLU A C 1
ATOM 981 O O . GLU A 1 121 ? -5.305 8.137 -5.391 1.00 86.38 121 GLU A O 1
ATOM 986 N N . GLY A 1 122 ? -3.722 6.598 -4.976 1.00 85.56 122 GLY A N 1
ATOM 987 C CA . GLY A 1 122 ? -2.851 6.944 -6.090 1.00 85.56 122 GLY A CA 1
ATOM 988 C C . GLY A 1 122 ? -3.418 6.506 -7.443 1.00 85.56 122 GLY A C 1
ATOM 989 O O . GLY A 1 122 ? -4.007 5.431 -7.588 1.00 85.56 122 GLY A O 1
ATOM 990 N N . ALA A 1 123 ? -3.170 7.315 -8.474 1.00 86.88 123 ALA A N 1
ATOM 991 C CA . ALA A 1 123 ? -3.711 7.135 -9.821 1.00 86.88 123 ALA A CA 1
ATOM 992 C C . ALA A 1 123 ? -3.358 5.786 -10.481 1.00 86.88 123 ALA A C 1
ATOM 994 O O . ALA A 1 123 ? -4.090 5.336 -11.360 1.00 86.88 123 ALA A O 1
ATOM 995 N N . TRP A 1 124 ? -2.295 5.093 -10.038 1.00 84.81 124 TRP A N 1
ATOM 996 C CA . TRP A 1 124 ? -1.922 3.775 -10.578 1.00 84.81 124 TRP A CA 1
ATOM 997 C C . TRP A 1 124 ? -3.014 2.710 -10.390 1.00 84.81 124 TRP A C 1
ATOM 999 O O . TRP A 1 124 ? -3.020 1.719 -11.118 1.00 84.81 124 TRP A O 1
ATOM 1009 N N . ARG A 1 125 ? -3.944 2.902 -9.443 1.00 79.06 125 ARG A N 1
ATOM 1010 C CA . ARG A 1 125 ? -5.080 1.995 -9.204 1.00 79.06 125 ARG A CA 1
ATOM 1011 C C . ARG A 1 125 ? -6.200 2.131 -10.245 1.00 79.06 125 ARG A C 1
ATOM 1013 O O . ARG A 1 125 ? -6.997 1.208 -10.381 1.00 79.06 125 ARG A O 1
ATOM 1020 N N . GLY A 1 126 ? -6.262 3.252 -10.968 1.00 72.50 126 GLY A N 1
ATOM 1021 C CA . GLY A 1 126 ? -7.296 3.548 -11.970 1.00 72.50 126 GLY A CA 1
ATOM 1022 C C . GLY A 1 126 ? -6.890 3.264 -13.419 1.00 72.50 126 GLY A C 1
ATOM 1023 O O . GLY A 1 126 ? -7.691 3.476 -14.326 1.00 72.50 126 GLY A O 1
ATOM 1024 N N . GLU A 1 127 ? -5.658 2.806 -13.657 1.00 67.56 127 GLU A N 1
ATOM 1025 C CA . GLU A 1 127 ? -5.136 2.576 -15.005 1.00 67.56 127 GLU A CA 1
ATOM 1026 C C . GLU A 1 127 ? -5.792 1.339 -15.665 1.00 67.56 127 GLU A C 1
ATOM 1028 O O . GLU A 1 127 ? -5.662 0.224 -15.149 1.00 67.56 127 GLU A O 1
ATOM 1033 N N . PRO A 1 128 ? -6.458 1.486 -16.830 1.00 57.47 128 PRO A N 1
ATOM 1034 C CA . PRO A 1 128 ? -7.275 0.436 -17.454 1.00 57.47 128 PRO A CA 1
ATOM 1035 C C . PRO A 1 128 ? -6.482 -0.765 -18.011 1.00 57.47 128 PRO A C 1
ATOM 1037 O O . PRO A 1 128 ? -7.076 -1.760 -18.419 1.00 57.47 128 PRO A O 1
ATOM 1040 N N . GLU A 1 129 ? -5.146 -0.713 -18.021 1.00 55.34 129 GLU A N 1
ATOM 1041 C CA . GLU A 1 129 ? -4.259 -1.752 -18.576 1.00 55.34 129 GLU A CA 1
ATOM 1042 C C . GLU A 1 129 ? -3.710 -2.760 -17.539 1.00 55.34 129 GLU A C 1
ATOM 1044 O O . GLU A 1 129 ? -2.688 -3.414 -17.782 1.00 55.34 129 GLU A O 1
ATOM 1049 N N . ALA A 1 130 ? -4.349 -2.931 -16.379 1.00 54.28 130 ALA A N 1
ATOM 1050 C CA . ALA A 1 130 ? -4.010 -4.018 -15.456 1.00 54.28 130 ALA A CA 1
ATOM 1051 C C . ALA A 1 130 ? -4.442 -5.389 -16.038 1.00 54.28 130 ALA A C 1
ATOM 1053 O O . ALA A 1 130 ? -5.437 -5.979 -15.635 1.00 54.28 130 ALA A O 1
ATOM 1054 N N . LEU A 1 131 ? -3.700 -5.884 -17.038 1.00 49.44 131 LEU A N 1
ATOM 1055 C CA . LEU A 1 131 ? -3.926 -7.169 -17.724 1.00 49.44 131 LEU A CA 1
ATOM 1056 C C . LEU A 1 131 ? -3.610 -8.384 -16.846 1.00 49.44 131 LEU A C 1
ATOM 1058 O O . LEU A 1 131 ? -4.089 -9.486 -17.115 1.00 49.44 131 LEU A O 1
ATOM 1062 N N . LEU A 1 132 ? -2.824 -8.195 -15.786 1.00 48.09 132 LEU A N 1
ATOM 1063 C CA . LEU A 1 132 ? -2.851 -9.120 -14.668 1.00 48.09 132 LEU A CA 1
ATOM 1064 C C . LEU A 1 132 ? -4.124 -8.797 -13.902 1.00 48.09 132 LEU A C 1
ATOM 1066 O O . LEU A 1 132 ? -4.171 -7.797 -13.183 1.00 48.09 132 LEU A O 1
ATOM 1070 N N . ALA A 1 133 ? -5.150 -9.640 -14.082 1.00 47.66 133 ALA A N 1
ATOM 1071 C CA . ALA A 1 133 ? -6.270 -9.680 -13.155 1.00 47.66 133 ALA A CA 1
ATOM 1072 C C . ALA A 1 133 ? -5.673 -9.565 -11.748 1.00 47.66 133 ALA A C 1
ATOM 1074 O O . ALA A 1 133 ? -4.684 -10.270 -11.492 1.00 47.66 133 ALA A O 1
ATOM 1075 N N . PRO A 1 134 ? -6.189 -8.670 -10.880 1.00 51.19 134 PRO A N 1
ATOM 1076 C CA . PRO A 1 134 ? -5.704 -8.572 -9.515 1.00 51.19 134 PRO A CA 1
ATOM 1077 C C . PRO A 1 134 ? -5.551 -9.999 -9.020 1.00 51.19 134 PRO A C 1
ATOM 1079 O O . PRO A 1 134 ? -6.511 -10.766 -9.162 1.00 51.19 134 PRO A O 1
ATOM 1082 N N . ILE A 1 135 ? -4.352 -10.385 -8.554 1.00 46.84 135 ILE A N 1
ATOM 1083 C CA . ILE A 1 135 ? -4.2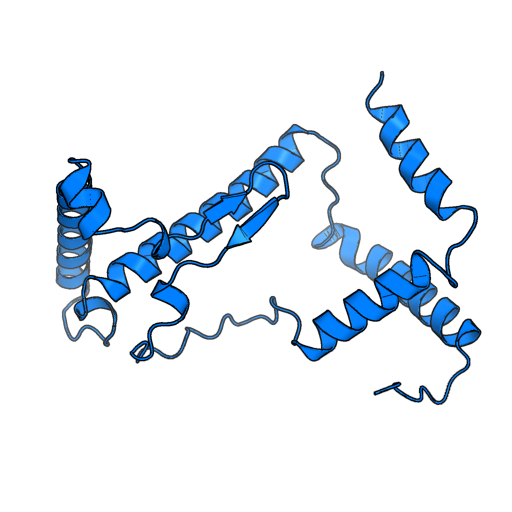16 -11.634 -7.804 1.00 46.84 135 ILE A CA 1
ATOM 1084 C C . ILE A 1 135 ? -5.328 -11.503 -6.790 1.00 46.84 135 ILE A C 1
ATOM 1086 O O . ILE A 1 135 ? -5.284 -10.571 -5.979 1.00 46.84 135 ILE A O 1
ATOM 1090 N N . ARG A 1 136 ? -6.397 -12.296 -6.961 1.00 45.31 136 ARG A N 1
ATOM 1091 C CA . ARG A 1 136 ? -7.546 -12.214 -6.076 1.00 45.31 136 ARG A CA 1
ATOM 1092 C C . ARG A 1 136 ? -6.901 -12.359 -4.722 1.00 45.31 136 ARG A C 1
ATOM 1094 O O . ARG A 1 136 ? -6.214 -13.355 -4.496 1.00 45.31 136 ARG A O 1
ATOM 1101 N N . ALA A 1 137 ? -6.997 -11.318 -3.899 1.00 47.06 137 ALA A N 1
ATOM 1102 C CA . ALA A 1 137 ? -6.709 -11.492 -2.502 1.00 47.06 137 ALA A CA 1
ATOM 1103 C C . ALA A 1 137 ? -7.700 -12.577 -2.116 1.00 47.06 137 ALA A C 1
ATOM 1105 O O . ALA A 1 137 ? -8.901 -12.322 -2.028 1.00 47.06 137 ALA A O 1
ATOM 1106 N N . ASP A 1 138 ? -7.220 -13.816 -2.059 1.00 44.91 138 ASP A N 1
ATOM 1107 C CA . ASP A 1 138 ? -7.953 -14.812 -1.339 1.00 44.91 138 ASP A CA 1
ATOM 1108 C C . ASP A 1 138 ? -8.091 -14.192 0.048 1.00 44.91 138 ASP A C 1
ATOM 1110 O O . ASP A 1 138 ? -7.109 -13.713 0.630 1.00 44.91 138 ASP A O 1
ATOM 1114 N N . HIS A 1 139 ? -9.349 -14.094 0.463 1.00 47.97 139 HIS A N 1
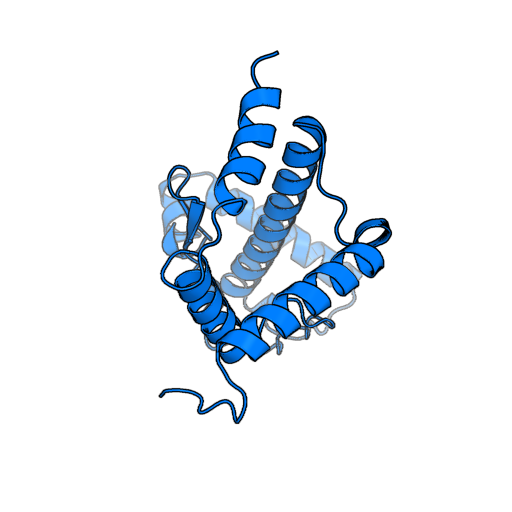ATOM 1115 C CA . HIS A 1 139 ? -9.885 -13.346 1.593 1.00 47.97 139 HIS A CA 1
ATOM 1116 C C . HIS A 1 139 ? -10.393 -11.947 1.220 1.00 47.97 139 HIS A C 1
ATOM 1118 O O . HIS A 1 139 ? -9.658 -10.957 1.225 1.00 47.97 139 HIS A O 1
ATOM 1124 N N . ASP A 1 140 ? -11.699 -11.869 0.942 1.00 50.09 140 ASP A N 1
ATOM 1125 C CA . ASP A 1 140 ? -12.725 -11.174 1.751 1.00 50.09 140 ASP A CA 1
ATOM 1126 C C . ASP A 1 140 ? -12.239 -10.204 2.857 1.00 50.09 140 ASP A C 1
ATOM 1128 O O . ASP A 1 140 ? -12.712 -10.214 3.989 1.00 50.09 140 ASP A O 1
ATOM 1132 N N . ARG A 1 141 ? -11.277 -9.326 2.567 1.00 55.00 141 ARG A N 1
ATOM 1133 C CA . ARG A 1 141 ? -10.787 -8.314 3.521 1.00 55.00 141 ARG A CA 1
ATOM 1134 C C . ARG A 1 141 ? -11.357 -6.927 3.259 1.00 55.00 141 ARG A C 1
ATOM 1136 O O . ARG A 1 141 ? -11.273 -6.069 4.132 1.00 55.00 141 ARG A O 1
ATOM 1143 N N . ASN A 1 142 ? -11.939 -6.696 2.081 1.00 53.50 142 ASN A N 1
ATOM 1144 C CA . ASN A 1 142 ? -12.638 -5.454 1.773 1.00 53.50 142 ASN A CA 1
ATOM 1145 C C . ASN A 1 142 ? -14.150 -5.725 1.787 1.00 53.50 142 ASN A C 1
ATOM 1147 O O . ASN A 1 142 ? -14.625 -6.480 0.937 1.00 53.50 142 ASN A O 1
ATOM 1151 N N . PRO A 1 143 ? -14.919 -5.137 2.720 1.00 63.81 143 PRO A N 1
ATOM 1152 C CA . PRO A 1 143 ? -16.365 -5.312 2.746 1.00 63.81 143 PRO A CA 1
ATOM 1153 C C . PRO A 1 143 ? -16.979 -4.852 1.420 1.00 63.81 143 PRO A C 1
ATOM 1155 O O . PRO A 1 143 ? -16.550 -3.840 0.854 1.00 63.81 143 PRO A O 1
ATOM 1158 N N . THR A 1 144 ? -18.001 -5.559 0.933 1.00 75.00 144 THR A N 1
ATOM 1159 C CA . THR A 1 144 ? -18.730 -5.155 -0.279 1.00 75.00 144 THR A CA 1
ATOM 1160 C C . THR A 1 144 ? -19.249 -3.718 -0.147 1.00 75.00 144 THR A C 1
ATOM 1162 O O . THR A 1 144 ? -19.513 -3.236 0.956 1.00 75.00 144 THR A O 1
ATOM 1165 N N . ALA A 1 145 ? -19.443 -3.008 -1.264 1.00 69.38 145 ALA A N 1
ATOM 1166 C CA . ALA A 1 145 ? -20.001 -1.648 -1.234 1.00 69.38 145 ALA A CA 1
ATOM 1167 C C . ALA A 1 145 ? -21.368 -1.591 -0.520 1.00 69.38 145 ALA A C 1
ATOM 1169 O O . ALA A 1 145 ? -21.714 -0.587 0.102 1.00 69.38 145 ALA A O 1
ATOM 1170 N N . VAL A 1 146 ? -22.131 -2.687 -0.574 1.00 70.94 146 VAL A N 1
ATOM 1171 C CA . VAL A 1 146 ? -23.369 -2.864 0.192 1.00 70.94 146 VAL A CA 1
ATOM 1172 C C . VAL A 1 146 ? -23.071 -2.977 1.687 1.00 70.94 146 VAL A C 1
ATOM 1174 O O . VAL A 1 146 ? -23.642 -2.217 2.461 1.00 70.94 146 VAL A O 1
ATOM 1177 N N . ALA A 1 147 ? -22.132 -3.836 2.099 1.00 69.62 147 ALA A N 1
ATOM 1178 C CA . ALA A 1 147 ? -21.736 -3.972 3.502 1.00 69.62 147 ALA A CA 1
ATOM 1179 C C . ALA A 1 147 ? -21.190 -2.660 4.094 1.00 69.62 147 ALA A C 1
ATOM 1181 O O . ALA A 1 147 ? -21.530 -2.316 5.222 1.00 69.62 147 ALA A O 1
ATOM 1182 N N . LYS A 1 148 ? -20.405 -1.884 3.331 1.00 76.06 148 LYS A N 1
ATOM 1183 C CA . LYS A 1 148 ? -19.931 -0.549 3.746 1.00 76.06 148 LYS A CA 1
ATOM 1184 C C . LYS A 1 148 ? -21.088 0.420 3.981 1.00 76.06 148 LYS A C 1
ATOM 1186 O O . LYS A 1 148 ? -21.097 1.131 4.978 1.00 76.06 148 LYS A O 1
ATOM 1191 N N . ARG A 1 149 ? -22.079 0.420 3.087 1.00 75.81 149 ARG A N 1
ATOM 1192 C CA . ARG A 1 149 ? -23.265 1.279 3.193 1.00 75.81 149 ARG A CA 1
ATOM 1193 C C . ARG A 1 149 ? -24.128 0.911 4.399 1.00 75.81 149 ARG A C 1
ATOM 1195 O O . ARG A 1 149 ? -24.489 1.790 5.166 1.00 75.81 149 ARG A O 1
ATOM 1202 N N . VAL A 1 150 ? -24.381 -0.385 4.592 1.00 74.56 150 VAL A N 1
ATOM 1203 C CA . VAL A 1 150 ? -25.110 -0.919 5.753 1.00 74.56 150 VAL A CA 1
ATOM 1204 C C . VAL A 1 150 ? -24.368 -0.597 7.054 1.00 74.56 150 VAL A C 1
ATOM 1206 O O . VAL A 1 150 ? -24.990 -0.195 8.033 1.00 74.56 150 VAL A O 1
ATOM 1209 N N . LYS A 1 151 ? -23.033 -0.709 7.063 1.00 78.88 151 LYS A N 1
ATOM 1210 C CA . LYS A 1 151 ? -22.198 -0.307 8.201 1.00 78.88 151 LYS A CA 1
ATOM 1211 C C . LYS A 1 151 ? -22.376 1.176 8.538 1.00 78.88 151 LYS A C 1
ATOM 1213 O O . LYS A 1 151 ? -22.576 1.486 9.708 1.00 78.88 151 LYS A O 1
ATOM 1218 N N . GLU A 1 152 ? -22.295 2.077 7.557 1.00 79.12 152 GLU A N 1
ATOM 1219 C CA . GLU A 1 152 ? -22.481 3.515 7.809 1.00 79.12 152 GLU A CA 1
ATOM 1220 C C . GLU A 1 152 ? -23.907 3.837 8.265 1.00 79.12 152 GLU A C 1
ATOM 1222 O O . GLU A 1 152 ? -24.083 4.612 9.197 1.00 79.12 152 GLU A O 1
ATOM 1227 N N . GLU A 1 153 ? -24.921 3.183 7.701 1.00 79.69 153 GLU A N 1
ATOM 1228 C CA . GLU A 1 153 ? -26.312 3.355 8.129 1.00 79.69 153 GLU A CA 1
ATOM 1229 C C . GLU A 1 153 ? -26.516 2.935 9.594 1.00 79.69 153 GLU A C 1
ATOM 1231 O O . GLU A 1 153 ? -27.074 3.695 10.390 1.00 79.69 153 GLU A O 1
ATOM 1236 N N . PHE A 1 154 ? -25.996 1.766 9.990 1.00 77.00 154 PHE A N 1
ATOM 1237 C CA . PHE A 1 154 ? -26.033 1.328 11.386 1.00 77.00 154 PHE A CA 1
ATOM 1238 C C . PHE A 1 154 ? -25.236 2.252 12.302 1.00 77.00 154 PHE A C 1
ATOM 1240 O O . PHE A 1 154 ? -25.721 2.605 13.374 1.00 77.00 154 PHE A O 1
ATOM 1247 N N . LYS A 1 155 ? -24.039 2.676 11.888 1.00 77.50 155 LYS A N 1
ATOM 1248 C CA . LYS A 1 155 ? -23.229 3.643 12.636 1.00 77.50 155 LYS A CA 1
ATOM 1249 C C . LYS A 1 155 ? -24.024 4.922 12.894 1.00 77.50 155 LYS A C 1
ATOM 1251 O O . LYS A 1 155 ? -24.137 5.331 14.044 1.00 77.50 155 LYS A O 1
ATOM 1256 N N . THR A 1 156 ? -24.625 5.521 11.865 1.00 78.00 156 THR A N 1
ATOM 1257 C CA . THR A 1 156 ? -25.459 6.720 12.020 1.00 78.00 156 THR A CA 1
ATOM 1258 C C . THR A 1 156 ? -26.638 6.459 12.952 1.00 78.00 156 THR A C 1
ATOM 1260 O O . THR A 1 156 ? -26.906 7.279 13.827 1.00 78.00 156 THR A O 1
ATOM 1263 N N . HIS A 1 157 ? -27.316 5.317 12.825 1.00 78.81 157 HIS A N 1
ATOM 1264 C CA . HIS A 1 157 ? -28.437 4.965 13.694 1.00 78.81 157 HIS A CA 1
ATOM 1265 C C . HIS A 1 157 ? -28.026 4.867 15.170 1.00 78.81 157 HIS A C 1
ATOM 1267 O O . HIS A 1 157 ? -28.647 5.508 16.016 1.00 78.81 157 HIS A O 1
ATOM 1273 N N . PHE A 1 158 ? -26.971 4.113 15.484 1.00 74.25 158 PHE A N 1
ATOM 1274 C CA . PHE A 1 158 ? -26.523 3.885 16.861 1.00 74.25 158 PHE A CA 1
ATOM 1275 C C . PHE A 1 158 ? -25.820 5.088 17.498 1.00 74.25 158 PHE A C 1
ATOM 1277 O O . PHE A 1 158 ? -25.727 5.129 18.718 1.00 74.25 158 PHE A O 1
ATOM 1284 N N . LEU A 1 159 ? -25.353 6.058 16.706 1.00 73.25 159 LEU A N 1
ATOM 1285 C CA . LEU A 1 159 ? -24.840 7.340 17.207 1.00 73.25 159 LEU A CA 1
ATOM 1286 C C . LEU A 1 159 ? -25.935 8.400 17.400 1.00 73.25 159 LEU A C 1
ATOM 1288 O O . LEU A 1 159 ? -25.672 9.444 17.985 1.00 73.25 159 LEU A O 1
ATOM 1292 N N . THR A 1 160 ? -27.145 8.165 16.886 1.00 78.75 160 THR A N 1
ATOM 1293 C CA . THR A 1 160 ? -28.257 9.122 16.963 1.00 78.75 160 THR A CA 1
ATOM 1294 C C . THR A 1 160 ? -29.450 8.501 17.690 1.00 78.75 160 THR A C 1
ATOM 1296 O O . THR A 1 160 ? -29.451 8.375 18.909 1.00 78.75 160 THR A O 1
ATOM 1299 N N . ASN A 1 161 ? -30.464 8.057 16.950 1.00 73.44 161 ASN A N 1
ATOM 1300 C CA . ASN A 1 161 ? -31.746 7.594 17.480 1.00 73.44 161 ASN A CA 1
ATOM 1301 C C . ASN A 1 161 ? -31.658 6.270 18.256 1.00 73.44 161 ASN A C 1
ATOM 1303 O O . ASN A 1 161 ? -32.571 5.938 19.006 1.00 73.44 161 ASN A O 1
ATOM 1307 N N . GLY A 1 162 ? -30.600 5.490 18.036 1.00 72.62 162 GLY A N 1
ATOM 1308 C CA . GLY A 1 162 ? -30.318 4.234 18.727 1.00 72.62 162 GLY A CA 1
ATOM 1309 C C . GLY A 1 162 ? -29.251 4.355 19.815 1.00 72.62 162 GLY A C 1
ATOM 1310 O O . GLY A 1 162 ? -28.807 3.317 20.309 1.00 72.62 162 GLY A O 1
ATOM 1311 N N . ALA A 1 163 ? -28.815 5.574 20.153 1.00 74.62 163 ALA A N 1
ATOM 1312 C CA . ALA A 1 163 ? -27.792 5.798 21.166 1.00 74.62 163 ALA A CA 1
ATOM 1313 C C . ALA A 1 163 ? -28.302 5.411 22.562 1.00 74.62 163 ALA A C 1
ATOM 1315 O O . ALA A 1 163 ? -29.444 5.689 22.936 1.00 74.62 163 ALA A O 1
ATOM 1316 N N . VAL A 1 164 ? -27.450 4.750 23.341 1.00 75.06 164 VAL A N 1
ATOM 1317 C CA . VAL A 1 164 ? -27.754 4.298 24.701 1.00 75.06 164 VAL A CA 1
ATOM 1318 C C . VAL A 1 164 ? -26.848 5.001 25.700 1.00 75.06 164 VAL A C 1
ATOM 1320 O O . VAL A 1 164 ? -25.648 5.137 25.501 1.00 75.06 164 VAL A O 1
ATOM 1323 N N . ASN A 1 165 ? -27.432 5.395 26.826 1.00 68.50 165 ASN A N 1
ATOM 1324 C CA . ASN A 1 165 ? -26.818 6.178 27.904 1.00 68.50 165 ASN A CA 1
ATOM 1325 C C . ASN A 1 165 ? -25.486 5.646 28.474 1.00 68.50 165 ASN A C 1
ATOM 1327 O O . ASN A 1 165 ? -24.760 6.389 29.130 1.00 68.50 165 ASN A O 1
ATOM 1331 N N . TRP A 1 166 ? -25.157 4.371 28.271 1.00 70.44 166 TRP A N 1
ATOM 1332 C CA . TRP A 1 166 ? -23.891 3.788 28.719 1.00 70.44 166 TRP A CA 1
ATOM 1333 C C . TRP A 1 166 ? -22.784 3.791 27.650 1.00 70.44 166 TRP A C 1
ATOM 1335 O O . TRP A 1 166 ? -21.637 3.538 28.011 1.00 70.44 166 TRP A O 1
ATOM 1345 N N . GLN A 1 167 ? -23.077 4.090 26.375 1.00 68.62 167 GLN A N 1
ATOM 1346 C CA . GLN A 1 167 ? -22.063 4.144 25.306 1.00 68.62 167 GLN A CA 1
ATOM 1347 C C . GLN A 1 167 ? -20.972 5.176 25.612 1.00 68.62 167 GLN A C 1
ATOM 1349 O O . GLN A 1 167 ? -19.788 4.854 25.520 1.00 68.62 167 GLN A O 1
ATOM 1354 N N . ASP A 1 168 ? -21.356 6.367 26.074 1.00 67.56 168 ASP A N 1
ATOM 1355 C CA . ASP A 1 168 ? -20.401 7.432 26.406 1.00 67.56 168 ASP A CA 1
ATOM 1356 C C . ASP A 1 168 ? -19.541 7.077 27.620 1.00 67.56 168 ASP A C 1
ATOM 1358 O O . ASP A 1 168 ? -18.358 7.405 27.678 1.00 67.56 168 ASP A O 1
ATOM 1362 N N . ARG A 1 169 ? -20.100 6.330 28.581 1.00 64.31 169 ARG A N 1
ATOM 1363 C CA . ARG A 1 169 ? -19.360 5.889 29.772 1.00 64.31 169 ARG A CA 1
ATOM 1364 C C . ARG A 1 169 ? -18.195 4.973 29.419 1.00 64.31 169 ARG A C 1
ATOM 1366 O O . ARG A 1 169 ? -17.149 5.101 30.040 1.00 64.31 169 ARG A O 1
ATOM 1373 N N . VAL A 1 170 ? -18.364 4.095 28.427 1.00 58.94 170 VAL A N 1
ATOM 1374 C CA . VAL A 1 170 ? -17.303 3.184 27.964 1.00 58.94 170 VAL A CA 1
ATOM 1375 C C . VAL A 1 170 ? -16.167 3.965 27.298 1.00 58.94 170 VAL A C 1
ATOM 1377 O O . VAL A 1 170 ? -15.000 3.686 27.563 1.00 58.94 170 VAL A O 1
ATOM 1380 N N . LEU A 1 171 ? -16.491 4.982 26.493 1.00 55.31 1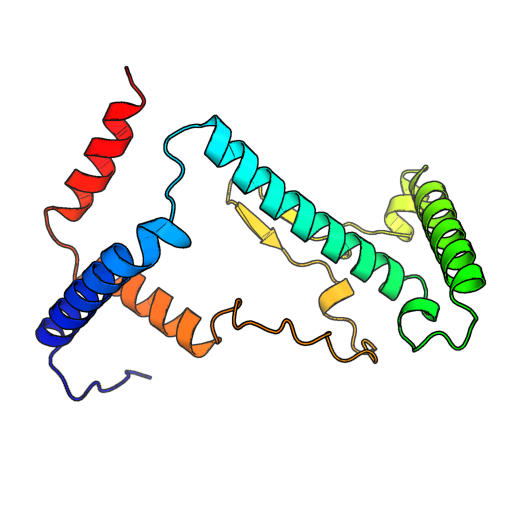71 LEU A N 1
ATOM 1381 C CA . LEU A 1 171 ? -15.488 5.843 25.855 1.00 55.31 171 LEU A CA 1
ATOM 1382 C C . LEU A 1 171 ? -14.706 6.669 26.893 1.00 55.31 171 LEU A C 1
ATOM 1384 O O . LEU A 1 171 ? -13.482 6.754 26.822 1.00 55.31 171 LEU A O 1
ATOM 1388 N N . LEU A 1 172 ? -15.398 7.204 27.904 1.00 54.25 172 LEU A N 1
ATOM 1389 C CA . LEU A 1 172 ? -14.798 8.013 28.971 1.00 54.25 172 LEU A CA 1
ATOM 1390 C C . LEU A 1 172 ? -13.934 7.197 29.946 1.00 54.25 172 LEU A C 1
ATOM 1392 O O . LEU A 1 172 ? -12.916 7.695 30.421 1.00 54.25 172 LEU A O 1
ATOM 1396 N N . THR A 1 173 ? -14.283 5.936 30.233 1.00 53.03 173 THR A N 1
ATOM 1397 C CA . THR A 1 173 ? -13.433 5.070 31.072 1.00 53.03 173 THR A CA 1
ATOM 1398 C C . THR A 1 173 ? -12.074 4.790 30.440 1.00 53.03 173 THR A C 1
ATOM 1400 O O . THR A 1 173 ? -11.089 4.691 31.164 1.00 53.03 173 THR A O 1
ATOM 1403 N N . HIS A 1 174 ? -11.991 4.709 29.110 1.00 50.78 174 HIS A N 1
ATOM 1404 C CA . HIS A 1 174 ? -10.717 4.506 28.422 1.00 50.78 174 HIS A CA 1
ATOM 1405 C C . HIS A 1 174 ? -9.896 5.800 28.321 1.00 50.78 174 HIS A C 1
ATOM 1407 O O . HIS A 1 174 ? -8.691 5.742 28.534 1.00 50.78 174 HIS A O 1
ATOM 1413 N N . ALA A 1 175 ? -10.534 6.962 28.122 1.00 49.31 175 ALA A N 1
ATOM 1414 C CA . ALA A 1 175 ? -9.845 8.259 28.122 1.00 49.31 175 ALA A CA 1
ATOM 1415 C C . ALA A 1 175 ? -9.197 8.594 29.483 1.00 49.31 175 ALA A C 1
ATOM 1417 O O . ALA A 1 175 ? -8.059 9.043 29.537 1.00 49.31 175 ALA A O 1
ATOM 1418 N N . ASN A 1 176 ? -9.868 8.282 30.597 1.00 43.31 176 ASN A N 1
ATOM 1419 C CA . ASN A 1 176 ? -9.342 8.547 31.944 1.00 43.31 176 ASN A CA 1
ATOM 1420 C C . ASN A 1 176 ? -8.251 7.560 32.405 1.00 43.31 176 ASN A C 1
ATOM 1422 O O . ASN A 1 176 ? -7.697 7.729 33.490 1.00 43.31 176 ASN A O 1
ATOM 1426 N N . THR A 1 177 ? -7.953 6.515 31.623 1.00 45.66 177 THR A N 1
ATOM 1427 C CA . THR A 1 177 ? -6.844 5.591 31.927 1.00 45.66 177 THR A CA 1
ATOM 1428 C C . THR A 1 177 ? -5.523 6.070 31.306 1.00 45.66 177 THR A C 1
ATOM 1430 O O . THR A 1 177 ? -4.472 5.564 31.678 1.00 45.66 177 THR A O 1
ATOM 1433 N N . GLU A 1 178 ? -5.555 7.068 30.411 1.00 43.78 178 GLU A N 1
ATOM 1434 C CA . GLU A 1 178 ? -4.360 7.676 29.800 1.00 43.78 178 GLU A CA 1
ATOM 1435 C C . GLU A 1 178 ? -3.801 8.880 30.595 1.00 43.78 178 GLU A C 1
ATOM 1437 O O . GLU A 1 178 ? -2.747 9.405 30.247 1.00 43.78 178 GLU A O 1
ATOM 1442 N N . GLU A 1 179 ? -4.459 9.297 31.689 1.00 40.94 179 GLU A N 1
ATOM 1443 C CA . GLU A 1 179 ? -4.034 10.415 32.562 1.00 40.94 179 GLU A CA 1
ATOM 1444 C C . GLU A 1 179 ? -3.382 9.984 33.900 1.00 40.94 179 GLU A C 1
ATOM 1446 O O . GLU A 1 179 ? -3.229 10.797 34.815 1.00 40.94 179 GLU A O 1
ATOM 1451 N N . LYS A 1 180 ? -2.961 8.723 34.046 1.00 33.72 180 LYS A N 1
ATOM 1452 C CA . LYS A 1 180 ? -2.172 8.247 35.200 1.00 33.72 180 LYS A CA 1
ATOM 1453 C C . LYS A 1 180 ? -0.931 7.491 34.763 1.00 33.72 180 LYS A C 1
ATOM 1455 O O . LYS A 1 180 ? 0.093 7.654 35.463 1.00 33.72 180 LYS A O 1
#

Radius of gyration: 22.94 Å; chains: 1; bounding box: 58×35×56 Å

Sequence (180 aa):
MEYMFRVSRHSISKIVLETSKALYKSLQPDYLKVPSTADEWQKLAKAFKDRRTSENAFGILATRWRLFRKPIALHPTKVKELTKAACALHNFLRTETLSRQIYTPCSLIDQEDVVTGQVTEGAWRGEPEALLAPIRADHDRNPTAVAKRVKEEFKTHFLTNGAVNWQDRVLLTHANTEEK

Secondary structure (DSSP, 8-state):
-----SS-HHHHHHHHHHHHHHHHHHHTTTT-----SHHHHHHHHHHHHHHHHHHHHHHHHHHH-GGGGS---S-HHHHHHHHHHHHHHHHHHTSSHHHHHHHS-GGGS-EE-TTT-PEEPPGGGG-TT--S-----SS--S--HHHHHHHHHHHHHHHTTT--TTHHHHHHHHHTTS--